Protein AF-M6KBS2-F1 (afdb_monomer)

Solvent-accessible surface area (backbone atoms only — not comparable to full-atom values): 2644 Å² total; per-residue (Å²): 130,56,70,69,58,53,55,50,38,32,53,74,72,70,49,89,75,53,75,64,60,52,50,51,36,52,70,75,36,53,67,62,40,50,55,49,52,50,56,39,56,74,76,98

Radius of gyration: 9.71 Å; Cα contacts (8 Å, |Δi|>4): 20; chains: 1; bounding box: 18×17×22 Å

Secondary structure (DSSP, 8-state):
--HHHHHHHHHHTT----HHHHHHHHHH-HHHHHHHHHHHHHT-

Structure (mmCIF, N/CA/C/O backbone):
data_AF-M6KBS2-F1
#
_entry.id   AF-M6KBS2-F1
#
loop_
_atom_site.group_PDB
_atom_site.id
_atom_site.type_symbol
_atom_site.label_atom_id
_atom_site.label_alt_id
_atom_site.label_comp_id
_atom_site.label_asym_id
_atom_site.label_entity_id
_atom_site.label_seq_id
_atom_site.pdbx_PDB_ins_code
_atom_site.Cartn_x
_atom_site.Cartn_y
_atom_site.Cartn_z
_atom_site.occupancy
_atom_site.B_iso_or_equiv
_atom_site.auth_seq_id
_atom_site.auth_comp_id
_atom_site.auth_asym_id
_atom_site.auth_atom_id
_atom_site.pdbx_PDB_model_num
ATOM 1 N N . MET A 1 1 ? 2.630 9.423 3.523 1.00 66.00 1 MET A N 1
ATOM 2 C CA . MET A 1 1 ? 2.191 8.267 4.336 1.00 66.00 1 MET A CA 1
ATOM 3 C C . MET A 1 1 ? 3.416 7.441 4.662 1.00 66.00 1 MET A C 1
ATOM 5 O O . MET A 1 1 ? 4.212 7.198 3.766 1.00 66.00 1 MET A O 1
ATOM 9 N N . SER A 1 2 ? 3.602 7.054 5.919 1.00 78.81 2 SER A N 1
ATOM 10 C CA . SER A 1 2 ? 4.628 6.074 6.271 1.00 78.81 2 SER A CA 1
ATOM 11 C C . SER A 1 2 ? 4.211 4.693 5.761 1.00 78.81 2 SER A C 1
ATOM 13 O O . SER A 1 2 ? 3.020 4.381 5.696 1.00 78.81 2 SER A O 1
ATOM 15 N N . TYR A 1 3 ? 5.191 3.863 5.402 1.00 79.56 3 TYR A N 1
ATOM 16 C CA . TYR A 1 3 ? 4.964 2.506 4.897 1.00 79.56 3 TYR A CA 1
ATOM 17 C C . TYR A 1 3 ? 4.018 1.697 5.803 1.00 79.56 3 TYR A C 1
ATOM 19 O O . TYR A 1 3 ? 3.102 1.041 5.320 1.00 79.56 3 TYR A O 1
ATOM 27 N N . SER A 1 4 ? 4.154 1.827 7.125 1.00 82.12 4 SER A N 1
ATOM 28 C CA . SER A 1 4 ? 3.287 1.154 8.100 1.00 82.12 4 SER A CA 1
ATOM 29 C C . SER A 1 4 ? 1.818 1.575 8.009 1.00 82.12 4 SER A C 1
ATOM 31 O O . SER A 1 4 ? 0.939 0.727 8.125 1.00 82.12 4 SER A O 1
ATOM 33 N N . VAL A 1 5 ? 1.534 2.862 7.769 1.00 84.25 5 VAL A N 1
ATOM 34 C CA . VAL A 1 5 ? 0.156 3.359 7.595 1.00 84.25 5 VAL A CA 1
ATOM 35 C C . VAL A 1 5 ? -0.444 2.787 6.318 1.00 84.25 5 VAL A C 1
ATOM 37 O O . VAL A 1 5 ? -1.564 2.291 6.332 1.00 84.25 5 VAL A O 1
ATOM 40 N N . PHE A 1 6 ? 0.334 2.780 5.238 1.00 84.25 6 PHE A N 1
ATOM 41 C CA . PHE A 1 6 ? -0.092 2.239 3.954 1.00 84.25 6 PHE A CA 1
ATOM 42 C C . PHE A 1 6 ? -0.402 0.734 4.032 1.00 84.25 6 PHE A C 1
ATOM 44 O O . PHE A 1 6 ? -1.479 0.300 3.627 1.00 84.25 6 PHE A O 1
ATOM 51 N N . MET A 1 7 ? 0.493 -0.054 4.636 1.00 84.69 7 MET A N 1
ATOM 52 C CA . MET A 1 7 ? 0.283 -1.493 4.836 1.00 84.69 7 MET A CA 1
ATOM 53 C C . MET A 1 7 ? -0.905 -1.783 5.763 1.00 84.69 7 MET A C 1
ATOM 55 O O . MET A 1 7 ? -1.642 -2.742 5.541 1.00 84.69 7 MET A O 1
ATOM 59 N N . ASN A 1 8 ? -1.128 -0.949 6.783 1.00 86.06 8 ASN A N 1
ATOM 60 C CA . ASN A 1 8 ? -2.284 -1.093 7.663 1.00 86.06 8 ASN A CA 1
ATOM 61 C C . ASN A 1 8 ? -3.602 -0.829 6.919 1.00 86.06 8 ASN A C 1
ATOM 63 O O . ASN A 1 8 ? -4.561 -1.578 7.088 1.00 86.06 8 ASN A O 1
ATOM 67 N N . SER A 1 9 ? -3.649 0.191 6.061 1.00 87.06 9 SER A N 1
ATOM 68 C CA . SER A 1 9 ? -4.826 0.474 5.238 1.00 87.06 9 SER A CA 1
ATOM 69 C C . SER A 1 9 ? -5.093 -0.608 4.192 1.00 87.06 9 SER A C 1
ATOM 71 O O . SER A 1 9 ? -6.245 -0.993 4.008 1.00 87.06 9 SER A O 1
ATOM 73 N N . LEU A 1 10 ? -4.050 -1.161 3.560 1.00 85.56 10 LEU A N 1
ATOM 74 C CA . LEU A 1 10 ? -4.186 -2.329 2.681 1.00 85.56 10 LEU A CA 1
ATOM 75 C C . LEU A 1 10 ? -4.827 -3.508 3.417 1.00 85.56 10 LEU A C 1
ATOM 77 O O . LEU A 1 10 ? -5.794 -4.094 2.933 1.00 85.56 10 LEU A O 1
ATOM 81 N N . LYS A 1 11 ? -4.352 -3.789 4.635 1.00 85.19 11 LYS A N 1
ATOM 82 C CA . LYS A 1 11 ? -4.916 -4.832 5.493 1.00 85.19 11 LYS A CA 1
ATOM 83 C C . LYS A 1 11 ? -6.374 -4.549 5.876 1.00 85.19 11 LYS A C 1
ATOM 85 O O . LYS A 1 11 ? -7.183 -5.470 5.844 1.00 85.19 11 LYS A O 1
ATOM 90 N N . LYS A 1 12 ? -6.732 -3.298 6.197 1.00 85.69 12 LYS A N 1
ATOM 91 C CA . LYS A 1 12 ? -8.125 -2.891 6.484 1.00 85.69 12 LYS A CA 1
ATOM 92 C C . LYS A 1 12 ? -9.060 -3.098 5.291 1.00 85.69 12 LYS A C 1
ATOM 94 O O . LYS A 1 12 ? -10.214 -3.459 5.485 1.00 85.69 12 LYS A O 1
ATOM 99 N N . LEU A 1 13 ? -8.559 -2.891 4.076 1.00 84.25 13 LEU A N 1
ATOM 100 C CA . LEU A 1 13 ? -9.294 -3.118 2.831 1.00 84.25 13 LEU A CA 1
ATOM 101 C C . LEU A 1 13 ? -9.324 -4.598 2.407 1.00 84.25 13 LEU A C 1
ATOM 103 O O . LEU A 1 13 ? -9.892 -4.918 1.367 1.00 84.25 13 LEU A O 1
ATOM 107 N N . GLY A 1 14 ? -8.702 -5.500 3.177 1.00 82.44 14 GLY A N 1
ATOM 108 C CA . GLY A 1 14 ? -8.585 -6.920 2.831 1.00 82.44 14 GLY A CA 1
ATOM 109 C C . GLY A 1 14 ? -7.642 -7.193 1.655 1.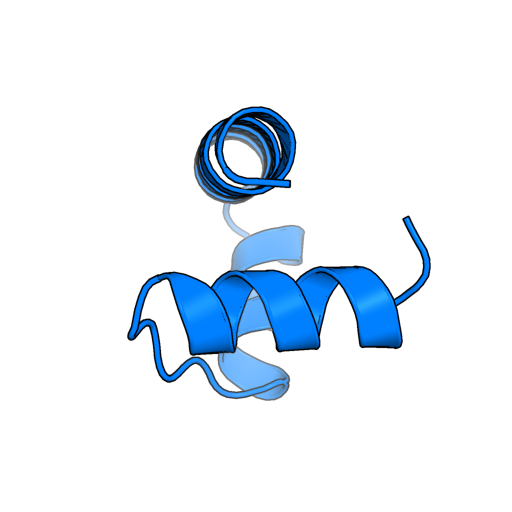00 82.44 14 GLY A C 1
ATOM 110 O O . GLY A 1 14 ? -7.632 -8.297 1.117 1.00 82.44 14 GLY A O 1
ATOM 111 N N . ILE A 1 15 ? -6.842 -6.205 1.246 1.00 80.81 15 ILE A N 1
ATOM 112 C CA . ILE A 1 15 ? -5.915 -6.320 0.124 1.00 80.81 15 ILE A CA 1
ATOM 113 C C . ILE A 1 15 ? -4.592 -6.874 0.656 1.00 80.81 15 ILE A C 1
ATOM 115 O O . ILE A 1 15 ? -3.792 -6.162 1.264 1.00 80.81 15 ILE A O 1
ATOM 119 N N . HIS A 1 16 ? -4.356 -8.160 0.415 1.00 77.19 16 HIS A N 1
ATOM 120 C CA . HIS A 1 16 ? -3.064 -8.792 0.658 1.00 77.19 16 HIS A CA 1
ATOM 121 C C . HIS A 1 16 ? -2.141 -8.530 -0.534 1.00 77.19 16 HIS A C 1
ATOM 123 O O . HIS A 1 16 ? -2.293 -9.137 -1.589 1.00 77.19 16 HIS A O 1
ATOM 129 N N . MET A 1 17 ? -1.198 -7.603 -0.366 1.00 78.00 17 MET A N 1
ATOM 130 C CA . MET A 1 17 ? -0.214 -7.263 -1.391 1.00 78.00 17 MET A CA 1
ATOM 131 C C . MET A 1 17 ? 1.197 -7.447 -0.845 1.00 78.00 17 MET A C 1
ATOM 133 O O . MET A 1 17 ? 1.515 -6.988 0.256 1.00 78.00 17 MET A O 1
ATOM 137 N N . ASP A 1 18 ? 2.047 -8.105 -1.624 1.00 81.69 18 ASP A N 1
ATOM 138 C CA . ASP A 1 18 ? 3.444 -8.290 -1.270 1.00 81.69 18 ASP A CA 1
ATOM 139 C C . ASP A 1 18 ? 4.264 -7.038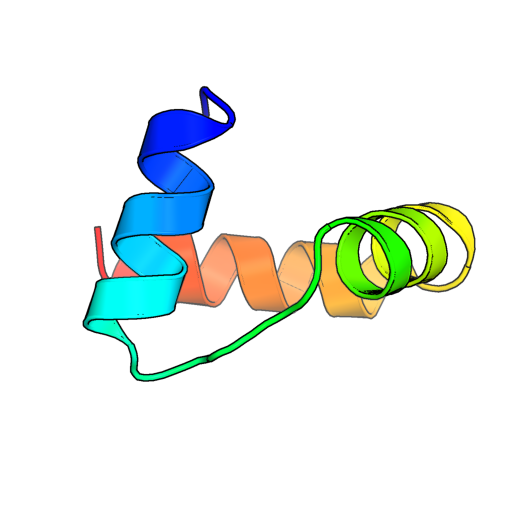 -1.557 1.00 81.69 18 ASP A C 1
ATOM 141 O O . ASP A 1 18 ? 4.066 -6.327 -2.539 1.00 81.69 18 ASP A O 1
ATOM 145 N N . ARG A 1 19 ? 5.259 -6.803 -0.700 1.00 81.38 19 ARG A N 1
ATOM 146 C CA . ARG A 1 19 ? 6.187 -5.659 -0.778 1.00 81.38 19 ARG A CA 1
ATOM 147 C C . ARG A 1 19 ? 6.863 -5.561 -2.150 1.00 81.38 19 ARG A C 1
ATOM 149 O O . ARG A 1 19 ? 7.133 -4.465 -2.623 1.00 81.38 19 ARG A O 1
ATOM 156 N N . LYS A 1 20 ? 7.141 -6.719 -2.760 1.00 84.38 20 LYS A N 1
ATOM 157 C CA . LYS A 1 20 ? 7.774 -6.843 -4.077 1.00 84.38 20 LYS A CA 1
ATOM 158 C C . LYS A 1 20 ? 6.839 -6.360 -5.183 1.00 84.38 20 LYS A C 1
ATOM 160 O O . LYS A 1 20 ? 7.201 -5.442 -5.905 1.00 84.38 20 LYS A O 1
ATOM 165 N N . SER A 1 21 ? 5.620 -6.895 -5.222 1.00 84.81 21 SER A N 1
ATOM 166 C CA . SER A 1 21 ? 4.591 -6.487 -6.180 1.00 84.81 21 SER A CA 1
ATOM 167 C C . SER A 1 21 ? 4.210 -5.022 -6.004 1.00 84.81 21 SER A C 1
ATOM 169 O O . SER A 1 21 ? 4.038 -4.316 -6.987 1.00 84.81 21 SER A O 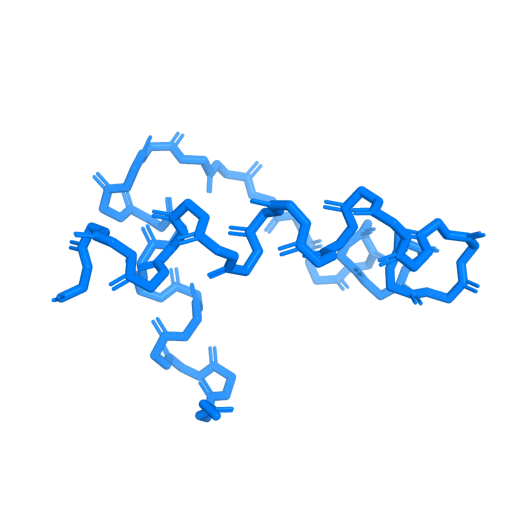1
ATOM 171 N N . LEU A 1 22 ? 4.148 -4.529 -4.763 1.00 83.62 22 LEU A N 1
ATOM 172 C CA . LEU A 1 22 ? 3.912 -3.116 -4.488 1.00 83.62 22 LEU A CA 1
ATOM 173 C C . LEU A 1 22 ? 5.018 -2.230 -5.072 1.00 83.62 22 LEU A C 1
ATOM 175 O O . LEU A 1 22 ? 4.721 -1.199 -5.667 1.00 83.62 22 LEU A O 1
ATOM 179 N N . ALA A 1 23 ? 6.283 -2.619 -4.891 1.00 85.31 23 ALA A N 1
ATOM 180 C CA . ALA A 1 23 ? 7.413 -1.873 -5.427 1.00 85.31 23 ALA A CA 1
ATOM 181 C C . ALA A 1 23 ? 7.409 -1.909 -6.961 1.00 85.31 23 ALA A C 1
ATOM 183 O O . ALA A 1 23 ? 7.496 -0.865 -7.593 1.00 85.31 23 ALA A O 1
ATOM 184 N N . GLU A 1 24 ? 7.232 -3.085 -7.561 1.00 88.50 24 GLU A N 1
ATOM 185 C CA . GLU A 1 24 ? 7.138 -3.240 -9.017 1.00 88.50 24 GLU A CA 1
ATOM 186 C C . GLU A 1 24 ? 5.992 -2.422 -9.6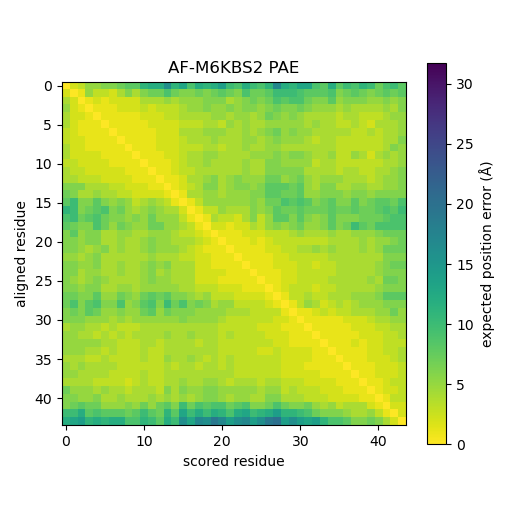09 1.00 88.50 24 GLU A C 1
ATOM 188 O O . GLU A 1 24 ? 6.176 -1.790 -10.642 1.00 88.50 24 GLU A O 1
ATOM 193 N N . LEU A 1 25 ? 4.841 -2.374 -8.941 1.00 86.62 25 LEU A N 1
ATOM 194 C CA . LEU A 1 25 ? 3.670 -1.620 -9.381 1.00 86.62 25 LEU A CA 1
ATOM 195 C C . LEU A 1 25 ? 3.879 -0.110 -9.189 1.00 86.62 25 LEU A C 1
ATOM 197 O O . LEU A 1 25 ? 3.537 0.669 -10.068 1.00 86.62 25 LEU A O 1
ATOM 201 N N . ALA A 1 26 ? 4.538 0.320 -8.110 1.00 84.44 26 ALA A N 1
ATOM 202 C CA . ALA A 1 26 ? 4.927 1.720 -7.929 1.00 84.44 26 ALA A CA 1
ATOM 203 C C . ALA A 1 26 ? 5.940 2.204 -8.986 1.00 84.44 26 ALA A C 1
ATOM 205 O O . ALA A 1 26 ? 5.930 3.381 -9.355 1.00 84.44 26 ALA A O 1
ATOM 206 N N . PHE A 1 27 ? 6.814 1.310 -9.461 1.00 85.50 27 PHE A N 1
ATOM 207 C CA . PHE A 1 27 ? 7.831 1.619 -10.466 1.00 85.50 27 PHE A CA 1
ATOM 208 C C . PHE A 1 27 ? 7.309 1.532 -11.905 1.00 85.50 27 PHE A C 1
ATOM 210 O O . PHE A 1 27 ? 7.598 2.434 -12.691 1.00 85.50 27 PHE A O 1
ATOM 217 N N . ASN A 1 28 ? 6.553 0.485 -12.246 1.00 90.25 28 ASN A N 1
ATOM 218 C CA . ASN A 1 28 ? 6.023 0.271 -13.595 1.00 90.25 28 ASN A CA 1
ATOM 219 C C . ASN A 1 28 ? 4.743 1.075 -13.853 1.00 90.25 28 ASN A C 1
ATOM 221 O O . ASN A 1 28 ? 4.622 1.693 -14.904 1.00 90.25 28 ASN A O 1
ATOM 225 N N . ASP A 1 29 ? 3.826 1.132 -12.883 1.00 85.25 29 ASP A N 1
ATOM 226 C CA . ASP A 1 29 ? 2.462 1.635 -13.077 1.00 85.25 29 ASP A CA 1
ATOM 227 C C . ASP A 1 29 ? 2.074 2.676 -12.026 1.00 85.25 29 ASP A C 1
ATOM 229 O O . ASP A 1 29 ? 1.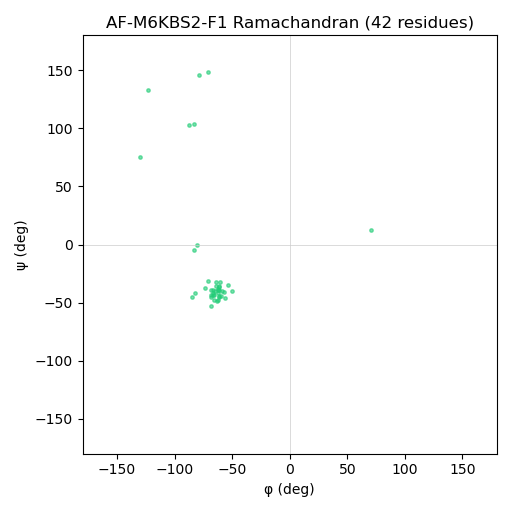279 2.463 -11.101 1.00 85.25 29 ASP A O 1
ATOM 233 N N . ARG A 1 30 ? 2.629 3.875 -12.21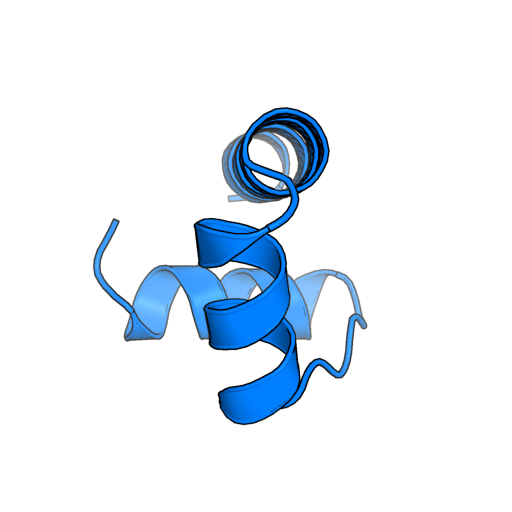1 1.00 85.06 30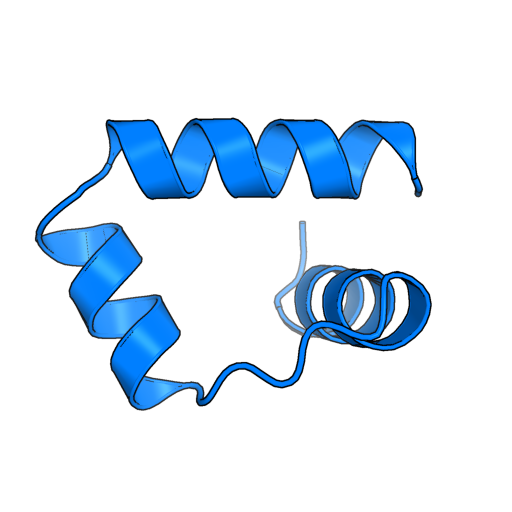 ARG A N 1
ATOM 234 C CA . ARG A 1 30 ? 2.413 5.013 -11.310 1.00 85.06 30 ARG A CA 1
ATOM 235 C C . ARG A 1 30 ? 0.942 5.446 -11.215 1.00 85.06 30 ARG A C 1
ATOM 237 O O . ARG A 1 30 ? 0.519 5.889 -10.150 1.00 85.06 30 ARG A O 1
ATOM 244 N N . GLU A 1 31 ? 0.156 5.304 -12.285 1.00 88.75 31 GLU A N 1
ATOM 245 C CA . GLU A 1 31 ? -1.284 5.622 -12.277 1.00 88.75 31 GLU A CA 1
ATOM 246 C C . GLU A 1 31 ? -2.095 4.655 -11.408 1.00 88.75 31 GLU A C 1
ATOM 248 O O . GLU A 1 31 ? -2.938 5.078 -10.609 1.00 88.75 31 GLU A O 1
ATOM 253 N N . VAL A 1 32 ? -1.807 3.355 -11.521 1.00 85.31 32 VAL A N 1
ATOM 254 C CA . VAL A 1 32 ? -2.466 2.319 -10.718 1.00 85.31 32 VAL A CA 1
ATOM 255 C C . VAL A 1 32 ? -2.086 2.492 -9.252 1.00 85.31 32 VAL A C 1
ATOM 257 O O . VAL A 1 32 ? -2.958 2.464 -8.382 1.00 85.31 32 VAL A O 1
ATOM 260 N N . PHE A 1 33 ? -0.806 2.755 -8.971 1.00 85.81 33 PHE A N 1
ATOM 261 C CA . PHE A 1 33 ? -0.342 3.047 -7.619 1.00 85.81 33 PHE A CA 1
ATOM 262 C C . PHE A 1 33 ? -1.038 4.281 -7.028 1.00 85.81 33 PHE A C 1
ATOM 264 O O . PHE A 1 33 ? -1.512 4.223 -5.895 1.00 85.81 33 PHE A O 1
ATOM 271 N N . ASN A 1 34 ? -1.175 5.371 -7.790 1.00 88.12 34 ASN A N 1
ATOM 272 C CA . ASN A 1 34 ? -1.893 6.564 -7.333 1.00 88.12 34 ASN A CA 1
ATOM 273 C C . ASN A 1 34 ? -3.369 6.277 -7.036 1.00 88.12 34 ASN A C 1
ATOM 275 O O . ASN A 1 34 ? -3.853 6.665 -5.976 1.00 88.12 34 ASN A O 1
ATOM 279 N N . SER A 1 35 ? -4.062 5.538 -7.905 1.00 88.38 35 SER A N 1
ATOM 280 C CA . SER A 1 35 ? -5.460 5.136 -7.674 1.00 88.38 35 SER A CA 1
ATOM 281 C C . SER A 1 35 ? -5.611 4.275 -6.416 1.00 88.38 35 SER A C 1
ATOM 283 O O . SER A 1 35 ? -6.584 4.393 -5.669 1.00 88.38 35 SER A O 1
ATOM 285 N N . LEU A 1 36 ? -4.627 3.416 -6.147 1.00 85.06 36 LEU A N 1
ATOM 286 C CA . LEU A 1 36 ? -4.580 2.594 -4.946 1.00 85.06 36 LEU A CA 1
ATOM 287 C C . LEU A 1 36 ? -4.359 3.455 -3.691 1.00 85.06 36 LEU A C 1
ATOM 289 O O . LEU A 1 36 ? -5.064 3.288 -2.697 1.00 85.06 36 LEU A O 1
ATOM 293 N N . VAL A 1 37 ? -3.421 4.406 -3.751 1.00 85.94 37 VAL A N 1
ATOM 294 C CA . VAL A 1 37 ? -3.149 5.375 -2.677 1.00 85.94 37 VAL A CA 1
ATOM 295 C C . VAL A 1 37 ? -4.373 6.243 -2.392 1.00 85.94 37 VAL A C 1
ATOM 297 O O . VAL A 1 37 ? -4.661 6.497 -1.225 1.00 85.94 37 VAL A O 1
ATOM 300 N N . GLU A 1 38 ? -5.116 6.666 -3.414 1.00 88.25 38 GLU A N 1
ATOM 301 C CA . GLU A 1 38 ? -6.371 7.411 -3.257 1.00 88.25 38 GLU A CA 1
ATOM 302 C C . GLU A 1 38 ? -7.437 6.575 -2.543 1.00 88.25 38 GLU A C 1
ATOM 304 O O . GLU A 1 38 ? -7.987 7.018 -1.535 1.00 88.25 38 GLU A O 1
ATOM 309 N N . LYS A 1 39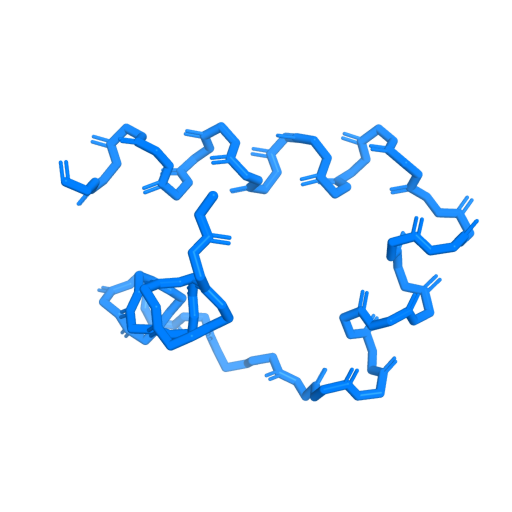 ? -7.663 5.325 -2.975 1.00 84.75 39 LYS A N 1
ATOM 310 C CA . LYS A 1 39 ? -8.588 4.404 -2.287 1.00 84.75 39 LYS A CA 1
ATOM 311 C C . LYS A 1 39 ? -8.204 4.187 -0.823 1.00 84.75 39 LYS A C 1
ATOM 313 O O . LYS A 1 39 ? -9.065 4.164 0.052 1.00 84.75 39 LYS A O 1
ATOM 318 N N . ILE A 1 40 ? -6.908 4.056 -0.556 1.00 86.19 40 ILE A N 1
ATOM 319 C CA . ILE A 1 40 ? -6.349 3.883 0.788 1.00 86.19 40 ILE A CA 1
ATOM 320 C C . ILE A 1 40 ? -6.504 5.148 1.638 1.00 86.19 40 ILE A C 1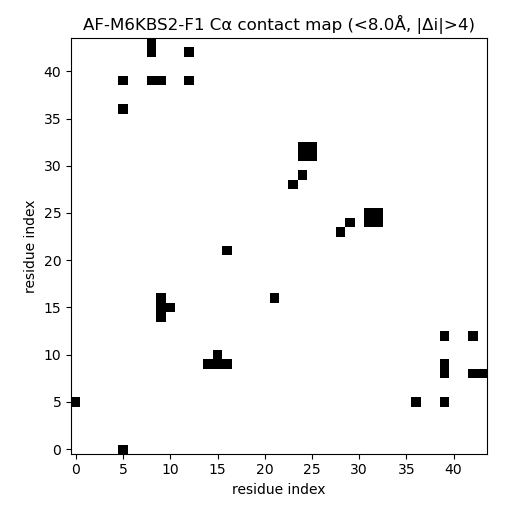
ATOM 322 O O . ILE A 1 40 ? -6.799 5.040 2.826 1.00 86.19 40 ILE A O 1
ATOM 326 N N . LYS A 1 41 ? -6.318 6.335 1.051 1.00 82.19 41 LYS A N 1
ATOM 327 C CA . LYS A 1 41 ? -6.526 7.625 1.722 1.00 82.19 41 LYS A CA 1
ATOM 328 C C . LYS A 1 41 ? -7.981 7.843 2.113 1.00 82.19 41 LYS A C 1
ATOM 330 O O . LYS A 1 41 ? -8.219 8.357 3.194 1.00 82.19 41 LYS A O 1
ATOM 335 N N . VAL A 1 42 ? -8.928 7.466 1.256 1.00 78.62 42 VAL A N 1
ATOM 336 C CA . VAL A 1 42 ? -10.366 7.620 1.535 1.00 78.62 42 VAL A CA 1
ATOM 337 C C . VAL A 1 42 ? -10.841 6.645 2.618 1.00 78.62 42 VAL A C 1
ATOM 339 O O . VAL A 1 42 ? -11.738 6.972 3.384 1.00 78.62 42 VAL A O 1
ATOM 342 N N . ALA A 1 43 ? -10.230 5.461 2.714 1.00 68.75 43 ALA A N 1
ATOM 343 C CA . ALA A 1 43 ? -10.540 4.469 3.746 1.00 68.75 43 ALA A CA 1
ATOM 344 C C . ALA A 1 43 ? -9.822 4.705 5.096 1.00 68.75 43 ALA A C 1
ATOM 346 O O . ALA A 1 43 ? -10.015 3.922 6.032 1.00 68.75 43 ALA A O 1
ATOM 347 N N . GLY A 1 44 ? -8.935 5.705 5.162 1.00 58.66 44 GLY A N 1
ATOM 348 C CA . GLY A 1 44 ? -8.018 5.982 6.271 1.00 58.66 44 GLY A CA 1
ATOM 349 C C . GLY A 1 44 ? -8.595 6.887 7.343 1.00 58.66 44 GLY A C 1
ATOM 350 O O . GLY A 1 44 ? -9.184 7.923 6.975 1.00 58.66 44 GLY A O 1
#

Organism: NCBI:txid1049928

Sequence (44 aa):
MSYSVFMNSLKKLGIHMDRKSLAELAFNDREVFNSLVEKIKVAG

Foldseek 3Di:
DPPVLLVVLCVVVVNDDDPVNLVVCVVVPVPVNVVSVVVSVVSD

pLDDT: mean 83.03, std 5.9, range [58.66, 90.25]

Nearest PDB structures (foldseek):
  4wqu-assembly2_CU  TM=9.033E-01  e=2.780E-02  Thermus thermophilus HB8
  7nhk-assembly1_T  TM=9.073E-01  e=6.133E-02  Enterococcus faecalis
  8p2g-assembly1_T  TM=9.182E-01  e=6.998E-02  Staphylococcus aureus subsp. aureus NCTC 8325
  7ttw-assembly1_C  TM=9.176E-01  e=7.984E-02  Staphylococcus aureus
  6dzp-assembly1_R  TM=9.086E-01  e=1.267E-01  Mycolicibacterium smegmatis MC2 155

Mean predicted aligned error: 4.39 Å

InterPro domains:
  IPR005813 Large ribosomal subunit protein bL20 [PF00453] (1-36)
  IPR035566 Ribosomal protein bL20, C-terminal [G3DSA:1.10.1900.20] (1-43)
  IPR035566 Ribosomal protein bL20, C-terminal [SSF74731] (1-41)